Protein AF-A0A972QV40-F1 (afdb_monomer_lite)

pLDDT: mean 91.33, std 14.76, range [40.22, 98.69]

Secondary structure (DSSP, 8-state):
-----------------S------------SSHHHHTTTSS-----GGGTS---HHHHHHHHHHHTTT-

Foldseek 3Di:
DDDDDDDDDDDDDDDDDPDDDDPVADAAADPPCVVCVVVDPDDDDAESNVPPDDPVRRVVRVVVVVVVD

Radius of gyration: 22.26 Å; chains: 1; bounding box: 55×42×51 Å

Structure (mmCIF, N/CA/C/O backbone):
data_AF-A0A972QV40-F1
#
_entry.id   AF-A0A972QV40-F1
#
loop_
_atom_site.group_PDB
_atom_site.id
_atom_site.type_symbol
_atom_site.label_atom_id
_atom_site.label_alt_id
_atom_site.label_comp_id
_atom_site.label_asym_id
_atom_site.label_entity_id
_atom_site.label_seq_id
_atom_site.pdbx_PDB_ins_code
_atom_site.Cartn_x
_atom_site.Cartn_y
_atom_site.Cartn_z
_atom_site.occupancy
_atom_site.B_iso_or_equiv
_atom_site.auth_seq_id
_atom_site.auth_comp_id
_atom_site.auth_asym_id
_atom_site.auth_atom_id
_atom_site.pdbx_PDB_model_num
ATOM 1 N N . MET A 1 1 ? 36.497 32.529 -7.621 1.00 40.84 1 MET A N 1
ATOM 2 C CA . MET A 1 1 ? 36.842 31.255 -8.284 1.00 40.84 1 MET A CA 1
ATOM 3 C C . MET A 1 1 ? 35.570 30.430 -8.350 1.00 40.84 1 MET A C 1
ATOM 5 O O . MET A 1 1 ? 35.131 29.937 -7.322 1.00 40.84 1 MET A O 1
ATOM 9 N N . VAL A 1 2 ? 34.910 30.409 -9.507 1.00 40.28 2 VAL A N 1
ATOM 10 C CA . VAL A 1 2 ? 33.665 29.657 -9.711 1.00 40.28 2 VAL A CA 1
ATOM 11 C C . VAL A 1 2 ? 34.053 28.363 -10.414 1.00 40.28 2 VAL A C 1
ATOM 13 O O . VAL A 1 2 ? 34.592 28.407 -11.516 1.00 40.28 2 VAL A O 1
ATOM 16 N N . LEU A 1 3 ? 33.858 27.226 -9.749 1.00 40.22 3 LEU A N 1
ATOM 17 C CA . LEU A 1 3 ? 34.029 25.910 -10.359 1.00 40.22 3 LEU A CA 1
ATOM 18 C C . LEU A 1 3 ? 32.777 25.606 -11.185 1.00 40.22 3 LEU A C 1
ATOM 20 O O . LEU A 1 3 ? 31.725 25.301 -10.631 1.00 40.22 3 LEU A O 1
ATOM 24 N N . SER A 1 4 ? 32.885 25.696 -12.507 1.00 50.12 4 SER A N 1
ATOM 25 C CA . SER A 1 4 ? 31.896 25.132 -13.423 1.00 50.12 4 SER A CA 1
ATOM 26 C C . SER A 1 4 ? 32.278 23.682 -13.723 1.00 50.12 4 SER A C 1
ATOM 28 O O . SER A 1 4 ? 33.215 23.434 -14.479 1.00 50.12 4 SER A O 1
ATOM 30 N N . LEU A 1 5 ? 31.569 22.721 -13.126 1.00 59.03 5 LEU A N 1
ATOM 31 C CA . LEU A 1 5 ? 31.600 21.329 -13.578 1.00 59.03 5 LEU A CA 1
ATOM 32 C C . LEU A 1 5 ? 30.635 21.182 -14.763 1.00 59.03 5 LEU A C 1
ATOM 34 O O . LEU A 1 5 ? 29.421 21.144 -14.579 1.00 59.03 5 LEU A O 1
ATOM 38 N N . SER A 1 6 ? 31.168 21.080 -15.976 1.00 57.06 6 SER A N 1
ATOM 39 C CA . SER A 1 6 ? 30.421 20.612 -17.144 1.00 57.06 6 SER A CA 1
ATOM 40 C C . SER A 1 6 ? 30.394 19.081 -17.128 1.00 57.06 6 SER A C 1
ATOM 42 O O . SER A 1 6 ? 31.394 18.438 -17.440 1.00 57.06 6 SER A O 1
ATOM 44 N N . ARG A 1 7 ? 29.269 18.477 -16.729 1.00 69.19 7 ARG A N 1
ATOM 45 C CA . ARG A 1 7 ? 29.006 17.056 -17.008 1.00 69.19 7 ARG A CA 1
ATOM 46 C C . ARG A 1 7 ? 28.519 16.942 -18.450 1.00 69.19 7 ARG A C 1
ATOM 48 O O . ARG A 1 7 ? 27.488 17.521 -18.776 1.00 69.19 7 ARG A O 1
ATOM 55 N N . GLU A 1 8 ? 29.229 16.195 -19.291 1.00 70.62 8 GLU A N 1
ATOM 56 C CA . GLU A 1 8 ? 28.671 15.738 -20.565 1.00 70.62 8 GLU A CA 1
ATOM 57 C C . GLU A 1 8 ? 27.507 14.786 -20.268 1.00 70.62 8 GLU A C 1
ATOM 59 O O . GLU A 1 8 ? 27.683 13.740 -19.641 1.00 70.62 8 GLU A O 1
ATOM 64 N N . ILE A 1 9 ? 26.297 15.177 -20.666 1.00 77.62 9 ILE A N 1
ATOM 65 C CA . ILE A 1 9 ? 25.131 14.297 -20.631 1.00 77.62 9 ILE A CA 1
ATOM 66 C C . ILE A 1 9 ? 25.200 13.463 -21.906 1.00 77.62 9 ILE A C 1
ATOM 68 O O . ILE A 1 9 ? 25.012 13.982 -23.003 1.00 77.62 9 ILE A O 1
ATOM 72 N N . LYS A 1 10 ? 25.525 12.179 -21.760 1.00 80.94 10 LYS A N 1
ATOM 73 C CA . LYS A 1 10 ? 25.523 11.232 -22.871 1.00 80.94 10 LYS A CA 1
ATOM 74 C C . LYS A 1 10 ? 24.127 10.634 -23.004 1.00 80.94 10 LYS A C 1
ATOM 76 O O . LYS A 1 10 ? 23.659 9.958 -22.091 1.00 80.94 10 LYS A O 1
ATOM 81 N N . GLU A 1 11 ? 23.479 10.891 -24.131 1.00 88.12 11 GLU A N 1
ATOM 82 C CA . GLU A 1 11 ? 22.220 10.246 -24.496 1.00 88.12 11 GLU A CA 1
ATOM 83 C C . GLU A 1 11 ? 22.503 8.949 -25.259 1.00 88.12 11 GLU A C 1
ATOM 85 O O . GLU A 1 11 ? 23.370 8.898 -26.134 1.00 88.12 11 GLU A O 1
ATOM 90 N N . GLU A 1 12 ? 21.769 7.891 -24.926 1.00 87.38 12 GLU A N 1
ATOM 91 C CA . GLU A 1 12 ? 21.833 6.605 -25.615 1.00 87.38 12 GLU A CA 1
ATOM 92 C C . GLU A 1 12 ? 20.414 6.126 -25.925 1.00 87.38 12 GLU A C 1
ATOM 94 O O . GLU A 1 12 ? 19.490 6.309 -25.132 1.00 87.38 12 GLU A O 1
ATOM 99 N N . THR A 1 13 ? 20.234 5.521 -27.099 1.00 93.06 13 THR A N 1
ATOM 100 C CA . THR A 1 13 ? 18.948 4.964 -27.530 1.00 93.06 13 THR A CA 1
ATOM 101 C C . THR A 1 13 ? 18.962 3.453 -27.360 1.00 93.06 13 THR A C 1
ATOM 103 O O . THR A 1 13 ? 19.831 2.771 -27.900 1.00 93.06 13 THR A O 1
ATOM 106 N N . ILE A 1 14 ? 17.963 2.927 -26.655 1.00 92.69 14 ILE A N 1
ATOM 107 C CA . ILE A 1 14 ? 17.671 1.494 -26.592 1.00 92.69 14 ILE A CA 1
ATOM 108 C C . ILE A 1 14 ? 16.517 1.231 -27.570 1.00 92.69 14 ILE A C 1
ATOM 110 O O . ILE A 1 14 ? 15.476 1.878 -27.472 1.00 92.69 14 ILE A O 1
ATOM 114 N N . ALA A 1 15 ? 16.704 0.325 -28.533 1.00 94.06 15 ALA A N 1
ATOM 115 C CA . ALA A 1 15 ? 15.746 0.051 -29.609 1.00 94.06 15 ALA A CA 1
ATOM 116 C C . ALA A 1 15 ? 15.501 -1.457 -29.796 1.00 94.06 15 ALA A C 1
ATOM 118 O O . ALA A 1 15 ? 16.319 -2.277 -29.382 1.00 94.06 15 ALA A O 1
ATOM 119 N N . GLY A 1 16 ? 14.396 -1.808 -30.466 1.00 96.38 16 GLY A N 1
ATOM 120 C CA . GLY A 1 16 ? 14.032 -3.196 -30.790 1.00 96.38 16 GLY A CA 1
ATOM 121 C C . GLY A 1 16 ? 13.054 -3.864 -29.815 1.00 96.38 16 GLY A C 1
ATOM 122 O O . GLY A 1 16 ? 12.925 -5.083 -29.845 1.00 96.38 16 GLY A O 1
ATOM 123 N N . MET A 1 17 ? 12.379 -3.093 -28.956 1.00 96.81 17 MET A N 1
ATOM 124 C CA . MET A 1 17 ? 11.364 -3.591 -28.022 1.00 96.81 17 MET A CA 1
ATOM 125 C C . MET A 1 17 ? 9.961 -3.240 -28.516 1.00 96.81 17 MET A C 1
ATOM 127 O O . MET A 1 17 ? 9.704 -2.087 -28.857 1.00 96.81 17 MET A O 1
ATOM 131 N N . ASP A 1 18 ? 9.043 -4.204 -28.468 1.00 97.75 18 ASP A N 1
ATOM 132 C CA . ASP A 1 18 ? 7.621 -3.974 -28.763 1.00 97.75 18 ASP A CA 1
ATOM 133 C C . ASP A 1 18 ? 6.898 -3.249 -27.616 1.00 97.75 18 ASP A C 1
ATOM 135 O O . ASP A 1 18 ? 5.947 -2.501 -27.837 1.00 97.75 18 ASP A O 1
ATOM 139 N N . PHE A 1 19 ? 7.366 -3.447 -26.378 1.00 97.44 19 PHE A N 1
ATOM 140 C CA . PHE A 1 19 ? 6.794 -2.850 -25.174 1.00 97.44 19 PHE A CA 1
ATOM 141 C C . PHE A 1 19 ? 7.873 -2.427 -24.181 1.00 97.44 19 PHE A C 1
ATOM 143 O O . PHE A 1 19 ? 8.908 -3.078 -24.036 1.00 97.44 19 PHE A O 1
ATOM 150 N N . ILE A 1 20 ? 7.579 -1.363 -23.435 1.00 95.88 20 ILE A N 1
ATOM 151 C CA . ILE A 1 20 ? 8.383 -0.890 -22.308 1.00 95.88 20 ILE A CA 1
ATOM 152 C C . ILE A 1 20 ? 7.502 -0.931 -21.060 1.00 95.88 20 ILE A C 1
ATOM 154 O O . ILE A 1 20 ? 6.461 -0.278 -21.008 1.00 95.88 20 ILE A O 1
ATOM 158 N N . VAL A 1 21 ? 7.922 -1.691 -20.047 1.00 96.25 21 VAL A N 1
ATOM 159 C CA . VAL A 1 21 ? 7.219 -1.796 -18.760 1.00 96.25 21 VAL A CA 1
ATOM 160 C C . VAL A 1 21 ? 7.985 -1.010 -17.702 1.00 96.25 21 VAL A C 1
ATOM 162 O O . VAL A 1 21 ? 9.117 -1.346 -17.359 1.00 96.25 21 VAL A O 1
ATOM 165 N N . LEU A 1 22 ? 7.356 0.031 -17.160 1.00 97.12 22 LEU A N 1
ATOM 166 C CA . LEU A 1 22 ? 7.938 0.873 -16.115 1.00 97.12 22 LEU A CA 1
ATOM 167 C C . LEU A 1 22 ? 7.627 0.307 -14.723 1.00 97.12 22 LEU A C 1
ATOM 169 O O . LEU A 1 22 ? 6.688 0.732 -14.056 1.00 97.12 22 LEU A O 1
ATOM 173 N N . ALA A 1 23 ? 8.436 -0.645 -14.264 1.00 96.44 23 ALA A N 1
ATOM 174 C CA . ALA A 1 23 ? 8.317 -1.243 -12.932 1.00 96.44 23 ALA A CA 1
ATOM 175 C C . ALA A 1 23 ? 9.025 -0.402 -11.844 1.00 96.44 23 ALA A C 1
ATOM 177 O O . ALA A 1 23 ? 9.912 -0.886 -11.147 1.00 96.44 23 ALA A O 1
ATOM 178 N N . MET A 1 24 ? 8.655 0.876 -11.702 1.00 96.69 24 MET A N 1
ATOM 179 C CA . MET A 1 24 ? 9.350 1.850 -10.832 1.00 96.69 24 MET A CA 1
ATOM 180 C C . MET A 1 24 ? 8.968 1.771 -9.339 1.00 96.69 24 MET A C 1
ATOM 182 O O . MET A 1 24 ? 9.280 2.678 -8.569 1.00 96.69 24 MET A O 1
ATOM 186 N N . GLY A 1 25 ? 8.287 0.703 -8.924 1.00 95.81 25 GLY A N 1
ATOM 187 C CA . GLY A 1 25 ? 7.746 0.534 -7.574 1.00 95.81 25 GLY A CA 1
ATOM 188 C C . GLY A 1 25 ? 6.258 0.878 -7.467 1.00 95.81 25 GLY A C 1
ATOM 189 O O . GLY A 1 25 ? 5.555 0.980 -8.473 1.00 95.81 25 GLY A O 1
ATOM 190 N N . ALA A 1 26 ? 5.777 1.025 -6.231 1.00 96.75 26 ALA A N 1
ATOM 191 C CA . ALA A 1 26 ? 4.375 1.279 -5.905 1.00 96.75 26 ALA A CA 1
ATOM 192 C C . ALA A 1 26 ? 4.231 2.491 -4.971 1.00 96.75 26 ALA A C 1
ATOM 194 O O . ALA A 1 26 ? 5.165 2.862 -4.260 1.00 96.75 26 ALA A O 1
ATOM 195 N N . LYS A 1 27 ? 3.045 3.103 -4.972 1.00 97.38 27 LYS A N 1
ATOM 196 C CA . LYS A 1 27 ? 2.680 4.216 -4.090 1.00 97.38 27 LYS A CA 1
ATOM 197 C C . LYS A 1 27 ? 1.491 3.802 -3.233 1.00 97.38 27 LYS A C 1
ATOM 199 O O . LYS A 1 27 ? 0.544 3.224 -3.762 1.00 97.38 27 LYS A O 1
ATOM 204 N N . SER A 1 28 ? 1.535 4.133 -1.946 1.00 98.19 28 SER A N 1
ATOM 205 C CA . SER A 1 28 ? 0.430 3.877 -1.025 1.00 98.19 28 SER A CA 1
ATOM 206 C C . SER A 1 28 ? -0.862 4.546 -1.490 1.00 98.19 28 SER A C 1
ATOM 208 O O . SER A 1 28 ? -0.842 5.666 -2.015 1.00 98.19 28 SER A O 1
ATOM 210 N N . VAL A 1 29 ? -1.985 3.870 -1.259 1.00 97.94 29 VAL A N 1
ATOM 211 C CA . VAL A 1 29 ? -3.326 4.389 -1.540 1.00 97.94 29 VAL A CA 1
ATOM 212 C C . VAL A 1 29 ? -4.153 4.328 -0.265 1.00 97.94 29 VAL A C 1
ATOM 214 O O . VAL A 1 29 ? -4.595 3.258 0.140 1.00 97.94 29 VAL A O 1
ATOM 217 N N . ASP A 1 30 ? -4.398 5.496 0.321 1.00 97.75 30 ASP A N 1
ATOM 218 C CA . ASP A 1 30 ? -5.271 5.665 1.480 1.00 97.75 30 ASP A CA 1
ATOM 219 C C . ASP A 1 30 ? -6.206 6.862 1.268 1.00 97.75 30 ASP A C 1
ATOM 221 O O . ASP A 1 30 ? -5.981 7.975 1.730 1.00 97.75 30 ASP A O 1
ATOM 225 N N . VAL A 1 31 ? -7.246 6.647 0.464 1.00 96.81 31 VAL A N 1
ATOM 226 C CA . VAL A 1 31 ? -8.247 7.681 0.147 1.00 96.81 31 VAL A CA 1
ATOM 227 C C . VAL A 1 31 ? -9.444 7.660 1.096 1.00 96.81 31 VAL A C 1
ATOM 229 O O . VAL A 1 31 ? -10.369 8.457 0.917 1.00 96.81 31 VAL A O 1
ATOM 232 N N . LEU A 1 32 ? -9.480 6.701 2.024 1.00 96.81 32 LEU A N 1
ATOM 233 C CA . LEU A 1 32 ? -10.658 6.393 2.826 1.00 96.81 32 LEU A CA 1
ATOM 234 C C . LEU A 1 32 ? -10.485 6.793 4.287 1.00 96.81 32 LEU A C 1
ATOM 236 O O . LEU A 1 32 ? -11.452 7.306 4.843 1.00 96.81 32 LEU A O 1
ATOM 240 N N . SER A 1 33 ? -9.305 6.600 4.889 1.00 97.44 33 SER A N 1
ATOM 241 C CA . SER A 1 33 ? -9.108 6.807 6.331 1.00 97.44 33 SER A CA 1
ATOM 242 C C . SER A 1 33 ? -9.563 8.197 6.785 1.00 97.44 33 SER A C 1
ATOM 244 O O . SER A 1 33 ? -10.418 8.322 7.661 1.00 97.44 33 SER A O 1
ATOM 246 N N . AS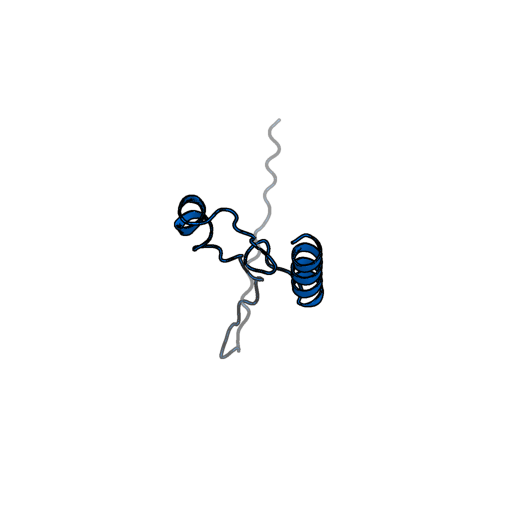P A 1 34 ? -9.105 9.238 6.090 1.00 96.38 34 ASP A N 1
ATOM 247 C CA . ASP A 1 34 ? -9.452 10.630 6.368 1.00 96.38 34 ASP A CA 1
ATOM 248 C C . ASP A 1 34 ? -10.936 10.944 6.171 1.00 96.38 34 ASP A C 1
ATOM 250 O O . ASP A 1 34 ? 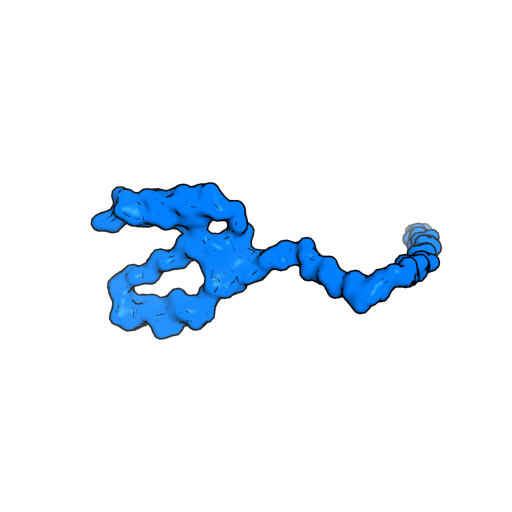-11.452 11.862 6.804 1.00 96.38 34 ASP A O 1
ATOM 254 N N . LYS A 1 35 ? -11.633 10.200 5.305 1.00 97.56 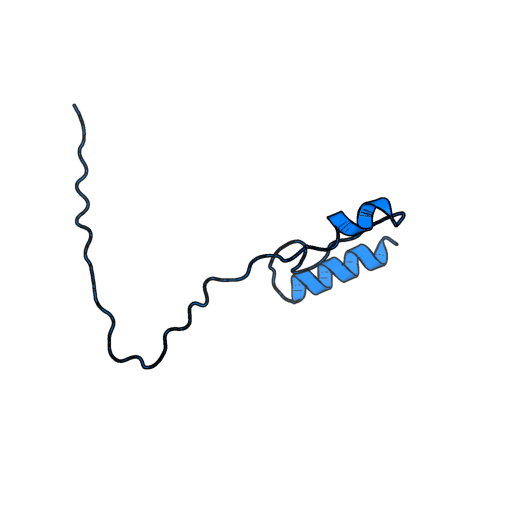35 LYS A N 1
ATOM 255 C CA . LYS A 1 35 ? -13.061 10.416 5.032 1.00 97.56 35 LYS A CA 1
ATOM 256 C C . LYS A 1 35 ? -13.964 9.821 6.102 1.00 97.56 35 LYS A C 1
ATOM 258 O O . LYS A 1 35 ? -15.101 10.264 6.220 1.00 97.56 35 LYS A O 1
ATOM 263 N N . ILE A 1 36 ? -13.493 8.799 6.816 1.00 97.19 36 ILE A N 1
ATOM 264 C CA . ILE A 1 36 ? -14.319 8.036 7.759 1.00 97.19 36 ILE A CA 1
ATOM 265 C C . ILE A 1 36 ? -13.907 8.222 9.220 1.00 97.19 36 ILE A C 1
ATOM 267 O O . ILE A 1 36 ? -14.665 7.818 10.099 1.00 97.19 36 ILE A O 1
ATOM 271 N N . LYS A 1 37 ? -12.748 8.836 9.495 1.00 96.50 37 LYS A N 1
ATOM 272 C CA . LYS A 1 37 ? -12.214 8.996 10.858 1.00 96.50 37 LYS A CA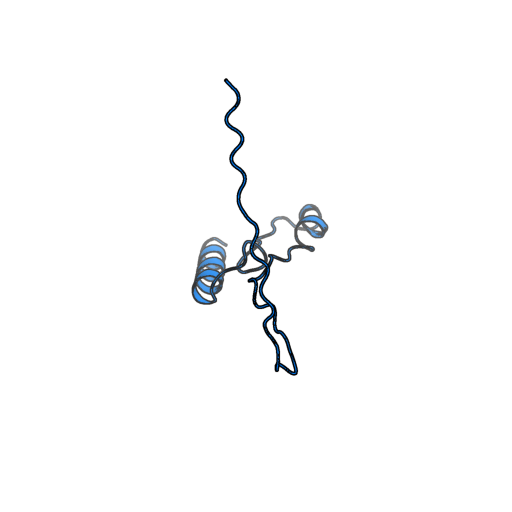 1
ATOM 273 C C . LYS A 1 37 ? -13.160 9.691 11.837 1.00 96.50 37 LYS A C 1
ATOM 275 O O . LYS A 1 37 ? -13.121 9.379 13.014 1.00 96.50 37 LYS A O 1
ATOM 280 N N . ASP A 1 38 ? -14.037 10.569 11.349 1.00 97.44 38 ASP A N 1
ATOM 281 C CA . ASP A 1 38 ? -14.999 11.294 12.190 1.00 97.44 38 ASP A CA 1
ATOM 282 C C . ASP A 1 38 ? -16.347 10.553 12.341 1.00 97.44 38 ASP A C 1
ATOM 284 O O . ASP A 1 38 ? -17.229 10.999 13.071 1.00 97.44 38 ASP A O 1
ATOM 288 N N . THR A 1 39 ? -16.534 9.430 11.637 1.00 97.75 39 THR A N 1
ATOM 289 C CA . THR A 1 39 ? -17.760 8.603 11.685 1.00 97.75 39 THR A CA 1
ATOM 290 C C . THR A 1 39 ? -17.628 7.344 12.539 1.00 97.75 39 THR A C 1
ATOM 292 O O . THR A 1 39 ? -18.633 6.678 12.787 1.00 97.75 39 THR A O 1
ATOM 295 N N . VAL A 1 40 ? -16.420 7.000 12.983 1.00 97.19 40 VAL A N 1
ATOM 296 C CA . VAL A 1 40 ? -16.136 5.816 13.806 1.00 97.19 40 VAL A CA 1
ATOM 297 C C . VAL A 1 40 ? -15.213 6.194 14.962 1.00 97.19 40 VAL A C 1
ATOM 299 O O . VAL A 1 40 ? -14.575 7.239 14.925 1.00 97.19 40 VAL A O 1
ATOM 302 N N . GLU A 1 41 ? -15.146 5.353 15.993 1.00 96.75 41 GLU A N 1
ATOM 303 C CA . GLU A 1 41 ? -14.295 5.603 17.165 1.00 96.75 41 GLU A CA 1
ATOM 304 C C . GLU A 1 41 ? -12.796 5.519 16.837 1.00 96.75 41 GLU A C 1
ATOM 306 O O . GLU A 1 41 ? -12.004 6.297 17.363 1.00 96.75 41 GLU A O 1
ATOM 311 N N . GLU A 1 42 ? -12.404 4.611 15.938 1.00 96.38 42 GLU A N 1
ATOM 312 C CA . GLU A 1 42 ? -11.005 4.398 15.572 1.00 96.38 42 GLU A CA 1
ATOM 313 C C . GLU A 1 42 ? -10.861 3.929 14.116 1.00 96.38 42 GLU A C 1
ATOM 315 O O . GLU A 1 42 ? -11.701 3.194 13.589 1.00 96.38 42 GLU A O 1
ATOM 320 N N . VAL A 1 43 ? -9.770 4.342 13.462 1.00 97.38 43 VAL A N 1
ATOM 321 C CA . VAL A 1 43 ? -9.386 3.906 12.113 1.00 97.38 43 VAL A CA 1
ATOM 322 C C . VAL A 1 43 ? -7.945 3.407 12.135 1.00 97.38 43 VAL A C 1
ATOM 324 O O . VAL A 1 43 ? -7.034 4.145 12.503 1.00 97.38 43 VAL A O 1
ATOM 327 N N . HIS A 1 44 ? -7.736 2.181 11.652 1.00 97.69 44 HIS A N 1
ATOM 328 C CA . HIS A 1 44 ? -6.414 1.576 11.485 1.00 97.69 44 HIS A CA 1
ATOM 329 C C . HIS A 1 44 ? -6.054 1.471 10.004 1.00 97.69 44 HIS A C 1
ATOM 331 O O . HIS A 1 44 ? -6.770 0.832 9.233 1.00 97.69 44 HIS A O 1
ATOM 337 N N . VAL A 1 45 ? -4.927 2.064 9.604 1.00 98.12 45 VAL A N 1
ATOM 338 C CA . VAL A 1 45 ? -4.377 1.936 8.244 1.00 98.12 45 VAL A CA 1
ATOM 339 C C . VAL A 1 45 ? -3.193 0.974 8.293 1.00 98.12 45 VAL A C 1
ATOM 341 O O . VAL A 1 45 ? -2.207 1.251 8.971 1.00 98.12 45 VAL A O 1
ATOM 344 N N . ILE A 1 46 ? -3.283 -0.149 7.579 1.00 98.38 46 ILE A N 1
ATOM 345 C CA . ILE A 1 46 ? -2.281 -1.227 7.593 1.00 98.38 46 ILE A CA 1
ATOM 346 C C . ILE A 1 46 ? -1.828 -1.605 6.180 1.00 98.38 46 ILE A C 1
ATOM 348 O O . ILE A 1 46 ? -2.512 -1.327 5.191 1.00 98.38 46 ILE A O 1
ATOM 352 N N . GLY A 1 47 ? -0.680 -2.274 6.088 1.00 98.44 47 GLY A N 1
ATOM 353 C CA . GLY A 1 47 ? -0.130 -2.786 4.833 1.00 98.44 47 GLY A CA 1
ATOM 354 C C . GLY A 1 47 ? 0.160 -1.684 3.814 1.00 98.44 47 GLY A C 1
ATOM 355 O O . GLY A 1 47 ? 0.524 -0.565 4.178 1.00 98.44 47 GLY A O 1
ATOM 356 N N . ASP A 1 48 ? -0.032 -1.991 2.530 1.00 98.38 48 ASP A N 1
ATOM 357 C CA . ASP A 1 48 ? 0.329 -1.096 1.421 1.00 98.38 48 ASP A CA 1
ATOM 358 C C . ASP A 1 48 ? -0.399 0.253 1.442 1.00 98.38 48 ASP A C 1
ATOM 360 O O . ASP A 1 48 ? 0.123 1.243 0.928 1.00 98.38 48 ASP A O 1
ATOM 364 N N . ALA A 1 49 ? -1.587 0.319 2.052 1.00 98.12 49 ALA A N 1
ATOM 365 C CA . ALA A 1 49 ? -2.312 1.575 2.234 1.00 98.12 49 ALA A CA 1
ATOM 366 C C . ALA A 1 49 ? -1.545 2.542 3.152 1.00 98.12 49 ALA A C 1
ATOM 368 O O . ALA A 1 49 ? -1.528 3.744 2.900 1.00 98.12 49 ALA A O 1
ATOM 369 N N . ARG A 1 50 ? -0.844 2.015 4.166 1.00 97.62 50 ARG A N 1
ATOM 370 C CA . ARG A 1 50 ? 0.032 2.795 5.050 1.00 97.62 50 ARG A CA 1
ATOM 371 C C . ARG A 1 50 ? 1.363 3.094 4.366 1.00 97.62 50 ARG A C 1
ATOM 373 O O . ARG A 1 50 ? 1.788 4.244 4.279 1.00 97.62 50 ARG A O 1
ATOM 380 N N . GLN A 1 51 ? 2.019 2.062 3.846 1.00 97.62 51 GLN A N 1
ATOM 381 C CA . GLN A 1 51 ? 3.292 2.169 3.142 1.00 97.62 51 GLN A CA 1
ATOM 382 C C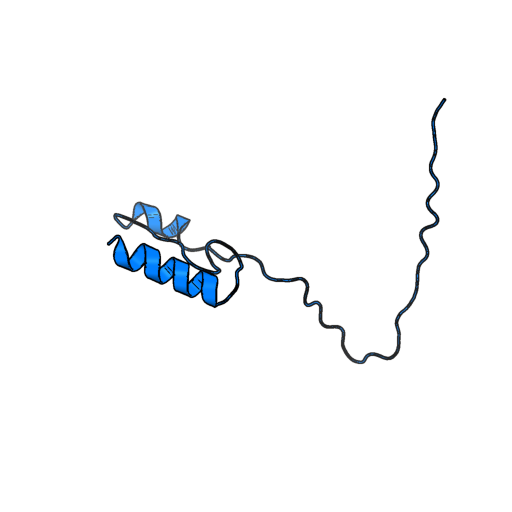 . GLN A 1 51 ? 3.431 1.002 2.170 1.00 97.62 51 GLN A C 1
ATOM 384 O O . GLN A 1 51 ? 3.339 -0.140 2.602 1.00 97.62 51 GLN A O 1
ATOM 389 N N . ALA A 1 52 ? 3.705 1.277 0.890 1.00 98.06 52 ALA A N 1
ATOM 390 C CA . ALA A 1 52 ? 4.027 0.234 -0.084 1.00 98.06 52 ALA A CA 1
ATOM 391 C C . ALA A 1 52 ? 5.147 -0.676 0.450 1.00 98.06 52 ALA A C 1
ATOM 393 O O . ALA A 1 52 ? 6.243 -0.198 0.761 1.00 98.06 52 ALA A O 1
ATOM 394 N N . CYS A 1 53 ? 4.858 -1.967 0.579 1.00 97.81 53 CYS A N 1
ATOM 395 C CA . CYS A 1 53 ? 5.682 -2.897 1.337 1.00 97.81 53 CYS A CA 1
ATOM 396 C C . CYS A 1 53 ? 5.681 -4.297 0.705 1.00 97.81 53 CYS A C 1
ATOM 398 O O . CYS A 1 53 ? 5.089 -4.551 -0.346 1.00 97.81 53 CYS A O 1
ATOM 400 N N . ARG A 1 54 ? 6.413 -5.231 1.313 1.00 98.38 54 ARG A N 1
ATOM 401 C CA . ARG A 1 54 ? 6.368 -6.646 0.926 1.00 98.38 54 ARG A CA 1
ATOM 402 C C . ARG A 1 54 ? 5.170 -7.322 1.585 1.00 98.38 54 ARG A C 1
ATOM 404 O O . ARG A 1 54 ? 4.787 -6.985 2.698 1.00 98.38 54 ARG A O 1
ATOM 411 N N . ALA A 1 55 ? 4.675 -8.398 0.973 1.00 98.25 55 ALA A N 1
ATOM 412 C CA . ALA A 1 55 ? 3.552 -9.167 1.518 1.00 98.25 55 ALA A CA 1
ATOM 413 C C . ALA A 1 55 ? 3.748 -9.597 2.989 1.00 98.25 55 ALA A C 1
ATOM 415 O O . ALA A 1 55 ? 2.807 -9.545 3.774 1.00 98.25 55 ALA A O 1
ATOM 416 N N . LEU A 1 56 ? 4.969 -9.979 3.387 1.00 98.56 56 LEU A N 1
ATOM 417 C CA . LEU A 1 56 ? 5.262 -10.350 4.778 1.00 98.56 56 LEU A CA 1
ATOM 418 C C . LEU A 1 56 ? 5.108 -9.176 5.755 1.00 98.56 56 LEU A C 1
ATOM 420 O O . LEU A 1 56 ? 4.670 -9.387 6.881 1.00 98.56 56 LEU A O 1
ATOM 424 N N . GLU A 1 57 ? 5.441 -7.958 5.328 1.00 98.56 57 GLU A N 1
ATOM 425 C CA . GLU A 1 57 ? 5.303 -6.743 6.136 1.00 98.56 57 GLU A CA 1
ATOM 426 C C . GLU A 1 57 ? 3.824 -6.384 6.291 1.00 98.56 57 GLU A C 1
ATOM 428 O O . GLU A 1 57 ? 3.375 -6.169 7.412 1.00 98.56 57 GLU A O 1
ATOM 433 N N . ALA A 1 58 ? 3.040 -6.444 5.207 1.00 98.62 58 ALA A N 1
ATOM 434 C CA . ALA A 1 58 ? 1.593 -6.230 5.262 1.00 98.62 58 ALA A CA 1
ATOM 435 C C . ALA A 1 58 ? 0.881 -7.233 6.188 1.00 98.62 58 ALA A C 1
ATOM 437 O O . ALA A 1 58 ? 0.019 -6.850 6.981 1.00 98.62 58 ALA A O 1
ATOM 438 N N . ILE A 1 59 ? 1.264 -8.514 6.122 1.00 98.69 59 ILE A N 1
ATOM 439 C CA . ILE A 1 59 ? 0.720 -9.563 6.997 1.00 98.69 59 ILE A CA 1
ATOM 440 C C . ILE A 1 59 ? 1.109 -9.304 8.455 1.00 98.69 59 ILE A C 1
ATOM 442 O O . ILE A 1 59 ? 0.258 -9.401 9.339 1.00 98.69 59 ILE A O 1
ATOM 446 N N . ALA A 1 60 ? 2.378 -8.984 8.721 1.00 98.56 60 ALA A N 1
ATOM 447 C CA . ALA A 1 60 ? 2.851 -8.713 10.075 1.00 98.56 60 ALA A CA 1
ATOM 448 C C . ALA A 1 60 ? 2.154 -7.491 10.692 1.00 98.56 60 ALA A C 1
ATOM 450 O O . ALA A 1 60 ? 1.769 -7.551 11.859 1.00 98.56 60 ALA A O 1
ATOM 451 N N . ASP A 1 61 ? 1.947 -6.435 9.902 1.00 98.25 61 ASP A N 1
ATOM 452 C CA . ASP A 1 61 ? 1.254 -5.207 10.296 1.00 98.25 61 ASP A CA 1
ATOM 453 C C . ASP A 1 61 ? -0.194 -5.489 10.710 1.00 98.25 61 ASP A C 1
ATOM 455 O O . ASP A 1 61 ? -0.598 -5.212 11.841 1.00 98.25 61 ASP A O 1
ATOM 459 N N . GLY A 1 62 ? -0.949 -6.169 9.841 1.00 98.38 62 GLY A N 1
ATOM 460 C CA . GLY A 1 62 ? -2.319 -6.573 10.153 1.00 98.38 62 GLY A CA 1
ATOM 461 C C . GLY A 1 62 ? -2.400 -7.504 11.363 1.00 98.38 62 GLY A C 1
ATOM 462 O O . GLY A 1 62 ? -3.256 -7.329 12.229 1.00 98.38 62 GLY A O 1
ATOM 463 N N . ALA A 1 63 ? -1.476 -8.461 11.477 1.00 98.56 63 ALA A N 1
ATOM 464 C CA . ALA A 1 63 ? -1.434 -9.374 12.613 1.00 98.56 63 ALA A CA 1
ATOM 465 C C . ALA A 1 63 ? -1.079 -8.662 13.929 1.00 98.56 63 ALA A C 1
ATOM 467 O O . ALA A 1 63 ? -1.527 -9.091 14.989 1.00 98.56 63 ALA A O 1
ATOM 468 N N . GLN A 1 64 ? -0.256 -7.612 13.886 1.00 98.38 64 GLN A N 1
ATOM 469 C CA . GLN A 1 64 ? 0.079 -6.809 15.058 1.00 98.38 64 GLN A CA 1
ATOM 470 C C . GLN A 1 64 ? -1.131 -6.015 15.541 1.00 98.38 64 GLN A C 1
ATOM 472 O O . GLN A 1 64 ? -1.487 -6.154 16.709 1.00 98.38 64 GLN A O 1
ATOM 477 N N . ILE A 1 65 ? -1.771 -5.243 14.656 1.00 98.19 65 ILE A N 1
ATOM 478 C CA . ILE A 1 65 ? -2.956 -4.448 15.006 1.00 98.19 65 ILE A CA 1
ATOM 479 C C . ILE A 1 65 ? -4.086 -5.355 15.500 1.00 98.19 65 ILE A C 1
ATOM 481 O O . ILE A 1 65 ? -4.653 -5.109 16.557 1.00 98.19 65 ILE A O 1
ATOM 485 N N . GLY A 1 66 ? -4.338 -6.480 14.823 1.00 98.00 66 GLY A N 1
ATOM 486 C CA . GLY A 1 66 ? -5.369 -7.437 15.238 1.00 98.00 66 GLY A CA 1
ATOM 487 C C . GLY A 1 66 ? -5.131 -8.118 16.594 1.00 98.00 66 GLY A C 1
ATOM 488 O O . GLY A 1 66 ? -6.031 -8.782 17.088 1.00 98.00 66 GLY A O 1
ATOM 489 N N . ARG A 1 67 ? -3.940 -7.993 17.200 1.00 98.19 67 ARG A N 1
ATOM 490 C CA . ARG A 1 67 ? -3.657 -8.459 18.574 1.00 98.19 67 ARG A CA 1
ATOM 491 C C . ARG A 1 67 ? -3.774 -7.355 19.630 1.00 98.19 67 ARG A C 1
ATOM 493 O O . ARG A 1 67 ? -3.575 -7.639 20.809 1.00 98.19 67 ARG A O 1
ATOM 500 N N . GLN A 1 68 ? -3.993 -6.113 19.212 1.00 96.25 6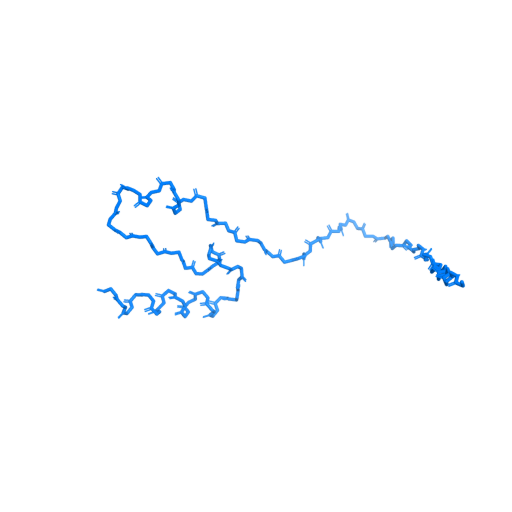8 GLN A N 1
ATOM 501 C CA . GLN A 1 68 ? -4.065 -4.933 20.078 1.00 96.25 68 GLN A CA 1
ATOM 502 C C . GLN A 1 68 ? -5.502 -4.437 20.292 1.00 96.25 68 GLN A C 1
ATOM 504 O O . GLN A 1 68 ? -5.701 -3.533 21.099 1.00 96.25 68 GLN A O 1
ATOM 509 N N . ILE A 1 69 ? -6.466 -5.041 19.593 1.00 90.56 69 ILE A N 1
ATOM 510 C CA . ILE A 1 69 ? -7.907 -4.769 19.645 1.00 90.56 69 ILE A CA 1
ATOM 511 C C . ILE A 1 69 ? -8.591 -5.988 20.265 1.00 90.56 69 ILE A C 1
ATOM 513 O O . ILE A 1 69 ? -9.478 -5.798 21.124 1.00 90.56 69 ILE A O 1
#

Sequence (69 aa):
MVLSLSREIKEETIAGMDFIVLAMGAKSVDVLSDKIKDTVEEVHVIGDARQACRALEAIADGAQIGRQI